Protein AF-A0A2G6R500-F1 (afdb_monomer)

Radius of gyration: 24.69 Å; Cα contacts (8 Å, |Δi|>4): 38; chains: 1; bounding box: 63×34×54 Å

pLDDT: mean 87.6, std 12.38, range [50.53, 97.88]

Secondary structure (DSSP, 8-state):
-HHHHHHHHHHHHHHHHHHHH--------HHHHHHHHHHHHHHHHHHHHHHTTT-HHHHHHHHHHHHHHHHHHHHT-TT--HHHHHHHHHHHHT-

Foldseek 3Di:
DVVVVVVVVVVVVVVVVVVVPPPPPPVPDLVVVVVVVLVVLLVVLVVLLVVCVVPPVVNVVVLVVSLVVQLVVQPPDPSDDNVRSVVSSVVSVVD

Mean predicted aligned error: 11.58 Å

Nearest PDB structures (foldseek):
  4xz8-assembly2_B  TM=6.826E-01  e=8.993E+00  Erve virus
  4v7o-assembly2_B5  TM=4.450E-01  e=3.447E+00  Saccharomyces cerevisiae

Structure (mmCIF, N/CA/C/O backbone):
data_AF-A0A2G6R500-F1
#
_entry.id   AF-A0A2G6R500-F1
#
loop_
_atom_site.group_PDB
_atom_site.id
_atom_site.type_symbol
_atom_site.label_atom_id
_atom_site.label_alt_id
_atom_site.label_comp_id
_atom_site.label_asym_id
_atom_site.label_entity_id
_atom_site.label_seq_id
_atom_site.pdbx_PDB_ins_code
_atom_site.Cartn_x
_atom_site.Cartn_y
_atom_site.Cartn_z
_atom_site.occupancy
_atom_site.B_iso_or_equiv
_atom_site.auth_seq_id
_atom_site.auth_comp_id
_atom_site.auth_asym_id
_atom_site.auth_atom_id
_atom_site.pdbx_PDB_model_num
ATOM 1 N N . MET A 1 1 ? 51.555 -18.864 -35.197 1.00 70.25 1 MET A N 1
ATOM 2 C CA . MET A 1 1 ? 50.187 -19.296 -35.566 1.00 70.25 1 MET A CA 1
ATOM 3 C C . MET A 1 1 ? 49.405 -19.786 -34.353 1.00 70.25 1 MET A C 1
ATOM 5 O O . MET A 1 1 ? 48.311 -19.293 -34.133 1.00 70.25 1 MET A O 1
ATOM 9 N N . GLU A 1 2 ? 49.967 -20.667 -33.525 1.00 79.44 2 GLU A N 1
ATOM 10 C CA . GLU A 1 2 ? 49.273 -21.262 -32.366 1.00 79.44 2 GLU A CA 1
ATOM 11 C C . GLU A 1 2 ? 48.836 -20.238 -31.302 1.00 79.44 2 GLU A C 1
ATOM 13 O O . GLU A 1 2 ? 47.680 -20.235 -30.888 1.00 79.44 2 GLU A O 1
ATOM 18 N N . ILE A 1 3 ? 49.708 -19.290 -30.934 1.00 86.69 3 ILE A N 1
ATOM 19 C CA . ILE A 1 3 ? 49.383 -18.231 -29.956 1.00 86.69 3 ILE A CA 1
ATOM 20 C C . ILE A 1 3 ? 48.230 -17.343 -30.451 1.00 86.69 3 ILE A C 1
ATOM 22 O O . ILE A 1 3 ? 47.324 -17.006 -29.693 1.00 86.69 3 ILE A O 1
ATOM 26 N N . SER A 1 4 ? 48.223 -17.001 -31.742 1.00 85.88 4 SER A N 1
ATOM 27 C CA . SER A 1 4 ? 47.166 -16.189 -32.353 1.00 85.88 4 SER A CA 1
ATOM 28 C C . SER A 1 4 ? 45.808 -16.897 -32.314 1.00 85.88 4 SER A C 1
ATOM 30 O O . SER A 1 4 ? 44.795 -16.254 -32.058 1.00 85.88 4 SER A O 1
ATOM 32 N N . ILE A 1 5 ? 45.787 -18.221 -32.504 1.00 89.12 5 ILE A N 1
ATOM 33 C CA . ILE A 1 5 ? 44.566 -19.036 -32.426 1.00 89.12 5 ILE A CA 1
ATOM 34 C C . ILE A 1 5 ? 44.020 -19.056 -30.993 1.00 89.12 5 ILE A C 1
ATOM 36 O O . ILE A 1 5 ? 42.821 -18.874 -30.794 1.00 89.12 5 ILE A O 1
ATOM 40 N N . ILE A 1 6 ? 44.893 -19.200 -29.990 1.00 89.88 6 ILE A N 1
ATOM 41 C CA . ILE A 1 6 ? 44.502 -19.196 -28.571 1.00 89.88 6 ILE A CA 1
ATOM 42 C C . ILE A 1 6 ? 43.875 -17.850 -28.174 1.00 89.88 6 ILE A C 1
ATOM 44 O O . ILE A 1 6 ? 42.850 -17.824 -27.491 1.00 89.88 6 ILE A O 1
A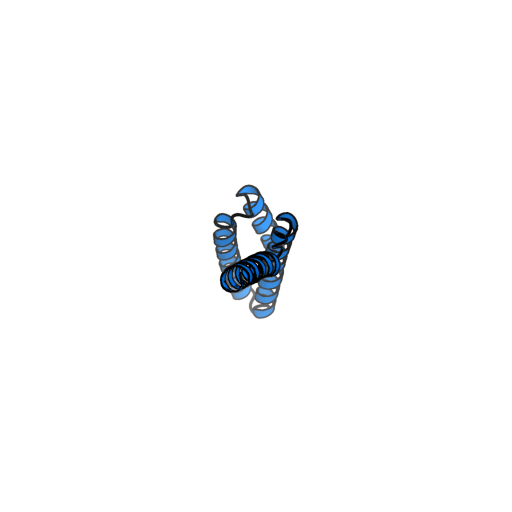TOM 48 N N . ILE A 1 7 ? 44.441 -16.733 -28.643 1.00 89.62 7 ILE A N 1
ATOM 49 C CA . ILE A 1 7 ? 43.914 -15.386 -28.371 1.00 89.62 7 ILE A CA 1
ATOM 50 C C . ILE A 1 7 ? 42.521 -15.200 -28.987 1.00 89.62 7 ILE A C 1
ATOM 52 O O . ILE A 1 7 ? 41.618 -14.679 -28.331 1.00 89.62 7 ILE A O 1
ATOM 56 N N . VAL A 1 8 ? 42.321 -15.658 -30.226 1.00 91.44 8 VAL A N 1
ATOM 57 C CA . VAL A 1 8 ? 41.011 -15.596 -30.894 1.00 91.44 8 VAL A CA 1
ATOM 58 C C . VAL A 1 8 ? 39.980 -16.448 -30.153 1.00 91.44 8 VAL A C 1
ATOM 60 O O . VAL A 1 8 ? 38.850 -16.003 -29.953 1.00 91.44 8 VAL A O 1
ATOM 63 N N . LEU A 1 9 ? 40.367 -17.634 -29.676 1.00 89.56 9 LEU A N 1
ATOM 64 C CA . LEU A 1 9 ? 39.478 -18.512 -28.914 1.00 89.56 9 LEU A CA 1
ATOM 65 C C . LEU A 1 9 ? 39.041 -17.868 -27.588 1.00 89.56 9 LEU A C 1
ATOM 67 O O . LEU A 1 9 ? 37.862 -17.896 -27.242 1.00 89.56 9 LEU A O 1
ATOM 71 N N . LEU A 1 10 ? 39.975 -17.228 -26.878 1.00 89.06 10 LEU A N 1
ATOM 72 C CA . LEU A 1 10 ? 39.694 -16.485 -25.646 1.00 89.06 10 LEU A CA 1
ATOM 73 C C . LEU A 1 10 ? 38.728 -15.319 -25.882 1.00 89.06 10 LEU A C 1
ATOM 75 O O . LEU A 1 10 ? 37.785 -15.140 -25.112 1.00 89.06 10 LEU A O 1
ATOM 79 N N . LEU A 1 11 ? 38.915 -14.560 -26.964 1.00 88.25 11 LEU A N 1
ATOM 80 C CA . LEU A 1 11 ? 38.006 -13.472 -27.332 1.00 88.25 11 LEU A CA 1
ATOM 81 C C . LEU A 1 11 ? 36.594 -13.982 -27.632 1.00 88.25 11 LEU A C 1
ATOM 83 O O . LEU A 1 11 ? 35.622 -13.391 -27.163 1.00 88.25 11 LEU A O 1
ATOM 87 N N . LEU A 1 12 ? 36.465 -15.100 -28.350 1.00 89.50 12 LEU A N 1
ATOM 88 C CA . LEU A 1 12 ? 35.163 -15.711 -28.631 1.00 89.50 12 LEU A CA 1
ATOM 89 C C . LEU A 1 12 ? 34.463 -16.193 -27.357 1.00 89.50 12 LEU A C 1
ATOM 91 O O . LEU A 1 12 ? 33.254 -16.013 -27.226 1.00 89.50 12 LEU A O 1
ATOM 95 N N . ILE A 1 13 ? 35.213 -16.738 -26.397 1.00 88.50 13 ILE A N 1
ATOM 96 C CA . ILE A 1 13 ? 34.681 -17.143 -25.090 1.00 88.50 13 ILE A CA 1
ATOM 97 C C . ILE A 1 13 ? 34.177 -15.919 -24.315 1.00 88.50 13 ILE A C 1
ATOM 99 O O . ILE A 1 13 ? 33.058 -15.942 -23.807 1.00 88.50 13 ILE A O 1
ATOM 103 N N . ILE A 1 14 ? 34.947 -14.829 -24.267 1.00 85.00 14 ILE A N 1
ATOM 104 C CA . ILE A 1 14 ? 34.555 -13.590 -23.573 1.00 85.00 14 ILE A CA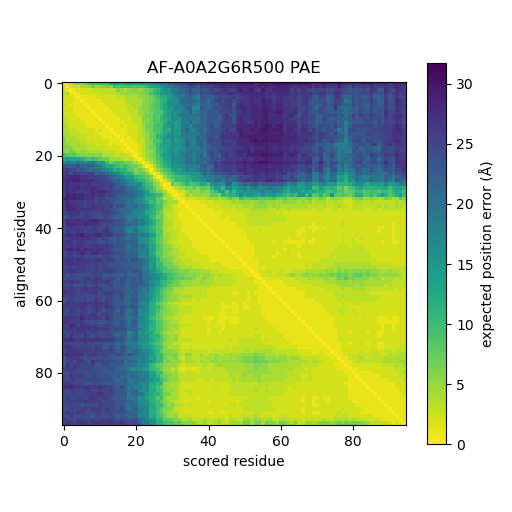 1
ATOM 105 C C . ILE A 1 14 ? 33.304 -12.973 -24.212 1.00 85.00 14 ILE A C 1
ATOM 107 O O . ILE A 1 14 ? 32.374 -12.593 -23.500 1.00 85.00 14 ILE A O 1
ATOM 111 N N . VAL A 1 15 ? 33.244 -12.908 -25.545 1.00 84.75 15 VAL A N 1
ATOM 112 C CA . VAL A 1 15 ? 32.074 -12.396 -26.274 1.00 84.75 15 VAL A CA 1
ATOM 113 C C . VAL A 1 15 ? 30.861 -13.303 -26.056 1.00 84.75 15 VAL A C 1
ATOM 115 O O . VAL A 1 15 ? 29.772 -12.809 -25.763 1.00 84.75 15 VAL A O 1
ATOM 118 N N . GLY A 1 16 ? 31.045 -14.623 -26.118 1.00 84.12 16 GLY A N 1
ATOM 119 C CA . GLY A 1 16 ? 29.997 -15.603 -25.834 1.00 84.12 16 GLY A CA 1
ATOM 120 C C . GLY A 1 16 ? 29.435 -15.453 -24.420 1.00 84.12 16 GLY A C 1
ATOM 121 O O . GLY A 1 16 ? 28.220 -15.367 -24.249 1.00 84.12 16 GLY A O 1
ATOM 122 N N . PHE A 1 17 ? 30.304 -15.318 -23.415 1.00 81.56 17 PHE A N 1
ATOM 123 C CA . PHE A 1 17 ? 29.892 -15.052 -22.038 1.00 81.56 17 PHE A CA 1
ATOM 124 C C . PHE A 1 17 ? 29.194 -13.701 -21.887 1.00 81.56 17 PHE A C 1
ATOM 126 O O . PHE A 1 17 ? 28.180 -13.628 -21.198 1.00 81.56 17 PHE A O 1
ATOM 133 N N . TYR A 1 18 ? 29.667 -12.645 -22.551 1.00 80.88 18 TYR A N 1
ATOM 134 C CA . TYR A 1 18 ? 29.024 -11.332 -22.515 1.00 80.88 18 TYR A CA 1
ATOM 135 C C . TYR A 1 18 ? 27.579 -11.388 -23.035 1.00 80.88 18 TYR A C 1
ATOM 137 O O . TYR A 1 18 ? 26.672 -10.859 -22.393 1.00 80.88 18 TYR A O 1
ATOM 145 N N . PHE A 1 19 ? 27.336 -12.078 -24.153 1.00 78.12 19 PHE A N 1
ATOM 146 C CA . PHE A 1 19 ? 25.982 -12.265 -24.684 1.00 78.12 19 PHE A CA 1
ATOM 147 C C . PHE A 1 19 ? 25.134 -13.221 -23.836 1.00 78.12 19 PHE A C 1
ATOM 149 O O . PHE A 1 19 ? 23.940 -12.979 -23.675 1.00 78.12 19 PHE A O 1
ATOM 156 N N . PHE A 1 20 ? 25.733 -14.259 -23.249 1.00 74.75 20 PHE A N 1
ATOM 157 C CA . PHE A 1 20 ? 25.036 -15.203 -22.371 1.00 74.75 20 PHE A CA 1
ATOM 158 C C . PHE A 1 20 ? 24.601 -14.560 -21.044 1.00 74.75 20 PHE A C 1
ATOM 160 O O . PHE A 1 20 ? 23.485 -14.778 -20.572 1.00 74.75 20 PHE A O 1
ATOM 167 N N . PHE A 1 21 ? 25.451 -13.711 -20.461 1.00 67.69 21 PHE A N 1
ATOM 168 C CA . PHE A 1 21 ? 25.152 -12.963 -19.238 1.00 67.69 21 PHE A CA 1
ATOM 169 C C . PHE A 1 21 ? 24.365 -11.677 -19.477 1.00 67.69 21 PHE A C 1
ATOM 171 O O . PHE A 1 21 ? 23.886 -11.077 -18.509 1.00 67.69 21 PHE A O 1
ATOM 178 N N . LYS A 1 22 ? 24.151 -11.273 -20.737 1.00 62.84 22 LYS A N 1
ATOM 179 C CA . LYS A 1 22 ? 23.184 -10.235 -21.103 1.00 62.84 22 LYS A CA 1
ATOM 180 C C . LYS A 1 22 ? 21.772 -10.779 -20.895 1.00 62.84 22 LYS A C 1
ATOM 182 O O . LYS A 1 22 ? 21.027 -11.084 -21.822 1.00 62.84 22 LYS A O 1
ATOM 187 N N . LYS A 1 23 ? 21.404 -10.912 -19.623 1.00 51.66 23 LYS A N 1
ATOM 188 C CA . LYS A 1 23 ? 20.060 -11.231 -19.175 1.00 51.66 23 LYS A CA 1
ATOM 189 C C . LYS A 1 23 ? 19.161 -10.160 -19.778 1.00 51.66 23 LYS A C 1
ATOM 191 O O . LYS A 1 23 ? 19.347 -8.976 -19.509 1.00 51.66 23 LYS A O 1
ATOM 196 N N . ASN A 1 24 ? 18.215 -10.574 -20.616 1.00 53.78 24 ASN A N 1
ATOM 197 C CA . ASN A 1 24 ? 17.128 -9.716 -21.057 1.00 53.78 24 ASN A CA 1
ATOM 198 C C . ASN A 1 24 ? 16.329 -9.331 -19.811 1.00 53.78 24 ASN A C 1
ATOM 200 O O . ASN A 1 24 ? 15.356 -9.998 -19.452 1.00 53.78 24 ASN A O 1
ATOM 204 N N . SER A 1 25 ? 16.747 -8.275 -19.121 1.00 50.53 25 SER A N 1
ATOM 205 C CA . SER A 1 25 ? 15.919 -7.553 -18.174 1.00 50.53 25 SER A CA 1
ATOM 206 C C . SER A 1 25 ? 14.802 -6.946 -19.009 1.00 50.53 25 SER A C 1
ATOM 208 O O . SER A 1 25 ? 14.856 -5.792 -19.423 1.00 50.53 25 SER A O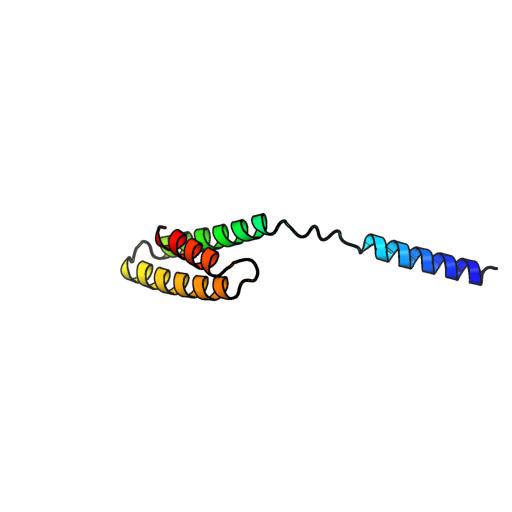 1
ATOM 210 N N . LYS A 1 26 ? 13.781 -7.759 -19.305 1.00 51.16 26 LYS A N 1
ATOM 211 C CA . LYS A 1 26 ? 12.464 -7.262 -19.671 1.00 51.16 26 LYS A CA 1
ATOM 212 C C . LYS A 1 26 ? 12.049 -6.414 -18.483 1.00 51.16 26 LYS A C 1
ATOM 214 O O . LYS A 1 26 ? 11.590 -6.934 -17.467 1.00 51.16 26 LYS A O 1
ATOM 219 N N . VAL A 1 27 ? 12.325 -5.118 -18.570 1.00 51.22 27 VAL A N 1
ATOM 220 C CA . VAL A 1 27 ? 11.804 -4.125 -17.647 1.00 51.22 27 VAL A CA 1
ATOM 221 C C . VAL A 1 27 ? 10.295 -4.322 -17.713 1.00 51.22 27 VAL A C 1
ATOM 223 O O . VAL A 1 27 ? 9.679 -4.006 -18.729 1.00 51.22 27 VAL A O 1
ATOM 226 N N . LYS A 1 28 ? 9.718 -4.985 -16.696 1.00 54.50 28 LYS A N 1
ATOM 227 C CA . LYS A 1 28 ? 8.266 -5.177 -16.599 1.00 54.50 28 LYS A CA 1
ATOM 228 C C . LYS A 1 28 ? 7.618 -3.816 -16.840 1.00 54.50 28 LYS A C 1
ATOM 230 O O . LYS A 1 28 ? 8.091 -2.823 -16.280 1.00 54.50 28 LYS A O 1
ATOM 235 N N . ASN A 1 29 ? 6.571 -3.793 -17.665 1.00 61.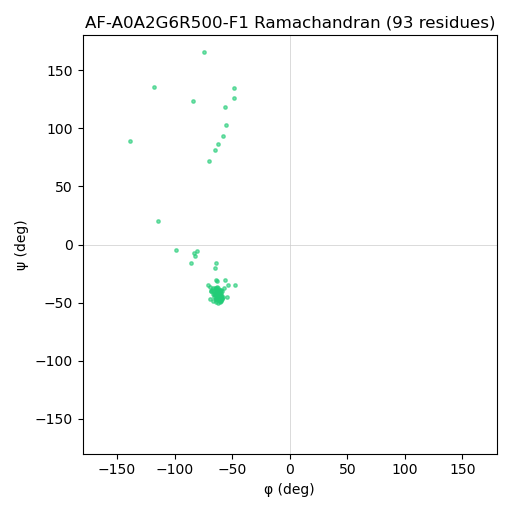31 29 ASN A N 1
ATOM 236 C CA . ASN A 1 29 ? 5.833 -2.576 -17.982 1.00 61.31 29 ASN A CA 1
ATOM 237 C C . ASN A 1 29 ? 5.502 -1.838 -16.665 1.00 61.31 29 ASN A C 1
ATOM 239 O O . ASN A 1 29 ? 4.950 -2.474 -15.761 1.00 61.31 29 ASN A O 1
ATOM 243 N N . PRO A 1 30 ? 5.854 -0.547 -16.521 1.00 62.19 30 PRO A N 1
ATOM 244 C CA . PRO A 1 30 ? 5.589 0.233 -15.315 1.00 62.19 30 PRO A CA 1
ATOM 245 C C . PRO A 1 30 ? 4.152 0.104 -14.798 1.00 62.19 30 PRO A C 1
ATOM 247 O O . PRO A 1 30 ? 3.958 0.039 -13.589 1.00 62.19 30 PRO A O 1
ATOM 250 N N . ALA A 1 31 ? 3.160 -0.028 -15.687 1.00 69.69 31 ALA A N 1
ATOM 251 C CA . ALA A 1 31 ? 1.760 -0.229 -15.309 1.00 69.69 31 ALA A CA 1
ATOM 252 C C . ALA A 1 31 ? 1.526 -1.516 -14.494 1.00 69.69 31 ALA A C 1
ATOM 254 O O . ALA A 1 31 ? 0.787 -1.500 -13.515 1.00 69.69 31 ALA A O 1
ATOM 255 N N . VAL A 1 32 ? 2.208 -2.612 -14.847 1.00 70.94 32 VAL A N 1
ATOM 256 C CA . VAL A 1 32 ? 2.107 -3.894 -14.127 1.00 70.94 32 VAL A CA 1
ATOM 257 C C . VAL A 1 32 ? 2.708 -3.769 -12.728 1.00 70.94 32 VAL A C 1
ATOM 259 O O . VAL A 1 32 ? 2.136 -4.264 -11.767 1.00 70.94 32 VAL A O 1
ATOM 262 N N . LYS A 1 33 ? 3.824 -3.040 -12.591 1.00 78.75 33 LYS A N 1
ATOM 263 C CA . LYS A 1 33 ? 4.440 -2.792 -11.280 1.00 78.75 33 LYS A CA 1
ATOM 264 C C . LYS A 1 33 ? 3.571 -1.917 -10.379 1.00 78.75 33 LYS A C 1
ATOM 266 O O . LYS A 1 33 ? 3.539 -2.151 -9.178 1.00 78.75 33 LYS A O 1
ATOM 271 N N . LYS A 1 34 ? 2.880 -0.917 -10.939 1.00 86.44 34 LYS A N 1
ATOM 272 C CA . LYS A 1 34 ? 1.974 -0.062 -10.159 1.00 86.44 34 LYS A CA 1
ATOM 273 C C . LYS A 1 34 ? 0.837 -0.875 -9.545 1.00 86.44 34 LYS A C 1
ATOM 275 O O . LYS A 1 34 ? 0.585 -0.738 -8.354 1.00 86.44 34 LYS A O 1
ATOM 280 N N . GLU A 1 35 ? 0.191 -1.732 -10.333 1.00 88.94 35 GLU A N 1
ATOM 281 C CA . GLU A 1 35 ? -0.922 -2.543 -9.832 1.00 88.94 35 GLU A CA 1
ATOM 282 C C . GLU A 1 35 ? -0.454 -3.596 -8.817 1.00 88.94 35 GLU A C 1
ATOM 284 O O . GLU A 1 35 ? -1.101 -3.757 -7.788 1.00 88.94 35 GLU A O 1
ATOM 289 N N . GLU A 1 36 ? 0.702 -4.240 -9.043 1.00 87.81 36 GLU A N 1
ATOM 290 C CA . GLU A 1 36 ? 1.318 -5.160 -8.067 1.00 87.81 36 GLU A CA 1
ATOM 291 C C . GLU A 1 36 ? 1.514 -4.470 -6.698 1.00 87.81 36 GLU A C 1
ATOM 293 O O . GLU A 1 36 ? 1.137 -5.023 -5.666 1.00 87.81 36 GLU A O 1
ATOM 298 N N . ILE A 1 37 ? 2.024 -3.230 -6.685 1.00 90.62 37 ILE A N 1
ATOM 299 C CA . ILE A 1 37 ? 2.221 -2.449 -5.451 1.00 90.62 37 ILE A CA 1
ATOM 300 C C . ILE A 1 37 ? 0.881 -2.109 -4.778 1.00 90.62 37 ILE A C 1
ATOM 302 O O . ILE A 1 37 ? 0.756 -2.196 -3.557 1.00 90.62 37 ILE A O 1
ATOM 306 N N . ILE A 1 38 ? -0.136 -1.719 -5.554 1.00 92.88 38 ILE A N 1
ATOM 307 C CA . ILE A 1 38 ? -1.460 -1.390 -5.006 1.00 92.88 38 ILE A CA 1
ATOM 308 C C . ILE A 1 38 ? -2.089 -2.628 -4.360 1.00 92.88 38 ILE A C 1
ATOM 310 O O . ILE A 1 38 ? -2.556 -2.546 -3.224 1.00 92.88 38 ILE A O 1
ATOM 314 N N . GLN A 1 39 ? -2.056 -3.773 -5.043 1.00 94.06 39 GLN A N 1
ATOM 315 C CA . GLN A 1 39 ? -2.600 -5.035 -4.537 1.00 94.06 39 GLN A CA 1
ATOM 316 C C . GLN A 1 39 ? -1.922 -5.476 -3.237 1.00 94.06 39 GLN A C 1
ATOM 318 O O . GLN A 1 39 ? -2.596 -5.932 -2.314 1.00 94.06 39 GLN A O 1
ATOM 323 N N . GLU A 1 40 ? -0.604 -5.295 -3.128 1.00 94.75 40 GLU A N 1
ATOM 324 C CA . GLU A 1 40 ? 0.130 -5.585 -1.897 1.00 94.75 40 GLU A CA 1
ATOM 325 C C . GLU A 1 40 ? -0.361 -4.717 -0.726 1.00 94.75 40 GLU A C 1
ATOM 327 O O . GLU A 1 40 ? -0.612 -5.228 0.369 1.00 94.75 40 GLU A O 1
ATOM 332 N N . TYR A 1 41 ? -0.564 -3.413 -0.943 1.00 96.06 41 TYR A N 1
ATOM 333 C CA . TYR A 1 41 ? -1.106 -2.533 0.094 1.00 96.06 41 TYR A CA 1
ATOM 334 C C . TYR A 1 41 ? -2.532 -2.908 0.509 1.00 96.06 41 TYR A C 1
ATOM 336 O O . TYR A 1 41 ? -2.843 -2.861 1.701 1.00 96.06 41 TYR A O 1
ATOM 344 N N . GLU A 1 42 ? -3.384 -3.307 -0.436 1.00 96.25 42 GLU A N 1
ATOM 345 C CA . GLU A 1 42 ? -4.746 -3.766 -0.144 1.00 96.25 42 GLU A CA 1
ATOM 346 C C . GLU A 1 42 ? -4.746 -5.049 0.692 1.00 96.25 42 GLU A C 1
ATOM 348 O O . GLU A 1 42 ? -5.415 -5.108 1.726 1.00 96.25 42 GLU A O 1
ATOM 353 N N . ALA A 1 43 ? -3.952 -6.045 0.295 1.00 96.25 43 ALA A N 1
ATOM 354 C CA . ALA A 1 43 ? -3.829 -7.307 1.018 1.00 96.25 43 ALA A CA 1
ATOM 355 C C . ALA A 1 43 ? -3.298 -7.095 2.446 1.00 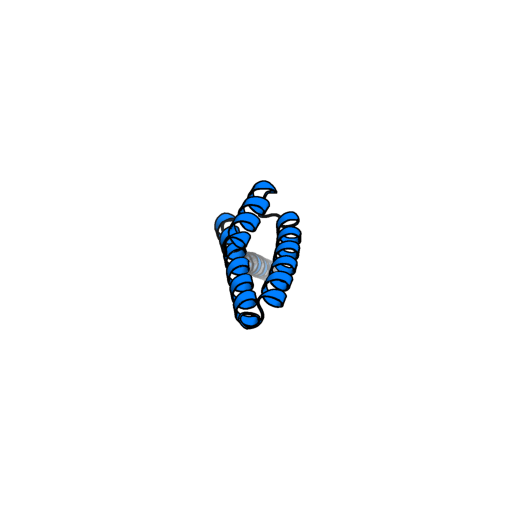96.25 43 ALA A C 1
ATOM 357 O O . ALA A 1 43 ? -3.834 -7.645 3.413 1.00 96.25 43 ALA A O 1
ATOM 358 N N . ASN A 1 44 ? -2.284 -6.239 2.598 1.00 96.06 44 ASN A N 1
ATOM 359 C CA . ASN A 1 44 ? -1.715 -5.901 3.899 1.00 96.06 44 ASN A CA 1
ATOM 360 C C . ASN A 1 44 ? -2.724 -5.179 4.801 1.00 96.06 44 ASN A C 1
ATOM 362 O O . ASN A 1 44 ? -2.809 -5.487 5.993 1.00 96.06 44 ASN A O 1
ATOM 366 N N . LEU A 1 45 ? -3.514 -4.251 4.248 1.00 96.81 45 LEU A N 1
ATOM 367 C CA . LEU A 1 45 ? -4.567 -3.577 5.002 1.00 96.81 45 LEU A CA 1
ATOM 368 C C . LEU A 1 45 ? -5.640 -4.571 5.454 1.00 96.81 45 LEU A C 1
ATOM 370 O O . LEU A 1 45 ? -5.995 -4.578 6.629 1.00 96.81 45 LEU A O 1
ATOM 374 N N . GLN A 1 46 ? -6.116 -5.445 4.566 1.00 96.50 46 GLN A N 1
ATOM 375 C CA . GLN A 1 46 ? -7.109 -6.465 4.917 1.00 96.50 46 GLN A CA 1
ATOM 376 C C . GLN A 1 46 ? -6.602 -7.404 6.018 1.00 96.50 46 GLN A C 1
ATOM 378 O O . GLN A 1 46 ? -7.304 -7.632 7.001 1.00 96.50 46 GLN A O 1
ATOM 383 N N . SER A 1 47 ? -5.361 -7.886 5.915 1.00 96.31 47 SER A N 1
ATOM 384 C CA . SER A 1 47 ? -4.746 -8.721 6.954 1.00 96.31 47 SER A CA 1
ATOM 385 C C . SER A 1 47 ? -4.639 -7.989 8.297 1.00 96.31 47 SER A C 1
ATOM 387 O O . SER A 1 47 ? -4.936 -8.564 9.346 1.00 96.31 47 SER A O 1
ATOM 389 N N . LEU A 1 48 ? -4.285 -6.699 8.282 1.00 96.44 48 LEU A N 1
ATOM 390 C CA . LEU A 1 48 ? -4.262 -5.864 9.482 1.00 96.44 48 LEU A CA 1
ATOM 391 C C . LEU A 1 48 ? -5.657 -5.709 10.096 1.00 96.44 48 LEU A C 1
ATOM 393 O O . LEU A 1 48 ? -5.791 -5.784 11.318 1.00 96.44 48 LEU A O 1
ATOM 397 N N . LEU A 1 49 ? -6.688 -5.502 9.274 1.00 95.88 49 LEU A N 1
ATOM 398 C CA . LEU A 1 49 ? -8.065 -5.382 9.749 1.00 95.88 49 LEU A CA 1
ATOM 399 C C . LEU A 1 49 ? -8.545 -6.688 10.387 1.00 95.88 49 LEU A C 1
ATOM 401 O O . LEU A 1 49 ? -9.058 -6.645 11.504 1.00 95.88 49 LEU A O 1
ATOM 405 N N . LEU A 1 50 ? -8.298 -7.830 9.741 1.00 95.88 50 LEU A N 1
ATOM 406 C CA . LEU A 1 50 ? -8.621 -9.155 10.279 1.00 95.88 50 LEU A CA 1
ATOM 407 C C . LEU A 1 50 ? -7.899 -9.419 11.605 1.00 95.88 50 LEU A C 1
ATOM 409 O O . LEU A 1 50 ? -8.514 -9.837 12.581 1.00 95.88 50 LEU A O 1
ATOM 413 N N . LYS A 1 51 ? -6.609 -9.075 11.699 1.00 96.00 51 LYS A N 1
ATOM 414 C CA . LYS A 1 51 ? -5.814 -9.247 12.926 1.00 96.00 51 LYS A CA 1
ATOM 415 C C . LYS A 1 51 ? -6.417 -8.540 14.148 1.00 96.00 51 LYS A C 1
ATOM 417 O O . LYS A 1 51 ? -6.213 -8.988 15.276 1.00 96.00 51 LYS A O 1
ATOM 422 N N . TYR A 1 52 ? -7.121 -7.430 13.941 1.00 95.44 52 TYR A N 1
ATOM 423 C CA . TYR A 1 52 ? -7.733 -6.636 15.008 1.00 95.44 52 TYR A CA 1
ATOM 424 C C . TYR A 1 52 ? -9.267 -6.633 14.956 1.00 95.44 52 TYR A C 1
ATOM 426 O O . TYR A 1 52 ? -9.880 -5.764 15.571 1.00 95.44 52 TYR A O 1
ATOM 434 N N . GLU A 1 53 ? -9.900 -7.599 14.282 1.00 93.69 53 GLU A N 1
ATOM 435 C CA . GLU A 1 53 ? -11.364 -7.667 14.120 1.00 93.69 53 GLU A CA 1
ATOM 436 C C . GLU A 1 53 ? -12.125 -7.607 15.455 1.00 93.69 53 GLU A C 1
ATOM 438 O O . GLU A 1 53 ? -13.154 -6.944 15.568 1.00 93.69 53 GLU A O 1
ATOM 443 N N . ASN A 1 54 ? -11.549 -8.204 16.501 1.00 95.31 54 ASN A N 1
ATOM 444 C CA . ASN A 1 54 ? -12.139 -8.278 17.837 1.00 95.31 54 ASN A CA 1
ATOM 445 C C . ASN A 1 54 ? -11.953 -6.994 18.667 1.00 95.31 54 ASN A C 1
ATOM 447 O O . ASN A 1 54 ? -12.476 -6.889 19.774 1.00 95.31 54 ASN A O 1
ATOM 451 N N . ASN A 1 55 ? -11.197 -6.007 18.173 1.00 95.81 55 ASN A N 1
ATOM 452 C CA . ASN A 1 55 ? -10.978 -4.733 18.855 1.00 95.81 55 ASN A CA 1
ATOM 453 C C . ASN A 1 55 ? -11.030 -3.575 17.855 1.00 95.81 55 ASN A C 1
ATOM 455 O O . ASN A 1 55 ? -10.009 -3.132 17.328 1.00 95.81 55 ASN A O 1
ATOM 459 N N . LYS A 1 56 ? -12.237 -3.042 17.651 1.00 93.75 56 LYS A N 1
ATOM 460 C CA . LYS A 1 56 ? -12.512 -1.967 16.688 1.00 93.75 56 LYS A CA 1
ATOM 461 C C . LYS A 1 56 ? -11.680 -0.702 16.925 1.00 93.75 56 LYS A C 1
ATOM 463 O O . LYS A 1 56 ? -11.237 -0.076 15.966 1.00 93.75 56 LYS A O 1
ATOM 468 N N . GLN A 1 57 ? -11.430 -0.334 18.182 1.00 95.81 57 GLN A N 1
ATOM 469 C CA . GLN A 1 57 ? -10.627 0.848 18.504 1.00 95.81 57 GLN A CA 1
ATOM 470 C C . GLN A 1 57 ? -9.171 0.654 18.066 1.00 95.81 57 GLN A C 1
ATOM 472 O O . GLN A 1 57 ? -8.622 1.490 17.346 1.00 95.81 57 GLN A O 1
ATOM 477 N N . LYS A 1 58 ? -8.577 -0.491 18.420 1.00 95.62 58 LYS A N 1
ATOM 478 C CA . LYS A 1 58 ? -7.216 -0.850 18.008 1.00 95.62 58 LYS A CA 1
ATOM 479 C C . LYS A 1 58 ? -7.119 -1.042 16.494 1.00 95.62 58 LYS A C 1
ATOM 481 O O . LYS A 1 58 ? -6.140 -0.621 15.889 1.00 95.62 58 LYS A O 1
ATOM 486 N N . GLN A 1 59 ? -8.143 -1.613 15.865 1.00 96.94 59 GLN A N 1
ATOM 487 C CA . GLN A 1 59 ? -8.223 -1.767 14.414 1.00 96.94 59 GLN A CA 1
ATOM 488 C C . GLN A 1 59 ? -8.167 -0.409 13.700 1.00 96.94 59 GLN A C 1
ATOM 490 O O . GLN A 1 59 ? -7.369 -0.233 12.781 1.00 96.94 59 GLN A O 1
ATOM 495 N N . MET A 1 60 ? -8.960 0.572 14.147 1.00 95.44 60 MET A N 1
ATOM 496 C CA . MET A 1 60 ? -8.960 1.922 13.573 1.00 95.44 60 MET A CA 1
ATOM 497 C C . MET A 1 60 ? -7.624 2.643 13.768 1.00 95.44 60 MET A C 1
ATOM 499 O O . MET A 1 60 ? -7.125 3.281 12.839 1.00 95.44 60 MET A O 1
ATOM 503 N N . GLU A 1 61 ? -7.028 2.531 14.956 1.00 97.06 61 GLU A N 1
ATOM 504 C CA . GLU A 1 61 ? -5.714 3.108 15.247 1.00 97.06 61 GLU A CA 1
ATOM 505 C C . GLU A 1 61 ? -4.636 2.532 14.320 1.00 97.06 61 GLU A C 1
ATOM 507 O O . GLU A 1 61 ? -3.891 3.271 13.675 1.00 97.06 61 GLU A O 1
ATOM 512 N N . GLN A 1 62 ? -4.599 1.207 14.185 1.00 97.12 62 GLN A N 1
ATOM 513 C CA . GLN A 1 62 ? -3.618 0.518 13.353 1.00 97.12 62 GLN A CA 1
ATOM 514 C C . GLN A 1 62 ? -3.854 0.784 11.860 1.00 97.12 62 GLN A C 1
ATOM 516 O O . GLN A 1 62 ? -2.885 0.998 11.131 1.00 97.12 62 GLN A O 1
ATOM 521 N N . LYS A 1 63 ? -5.115 0.886 11.407 1.00 96.62 63 LYS A N 1
ATOM 522 C CA . LYS A 1 63 ? -5.452 1.337 10.043 1.00 96.62 63 LYS A CA 1
ATOM 523 C C . LYS A 1 63 ? -4.897 2.737 9.781 1.00 96.62 63 LYS A C 1
ATOM 525 O O . LYS A 1 63 ? -4.271 2.959 8.749 1.00 96.62 63 LYS A O 1
ATOM 530 N N . LYS A 1 64 ? -5.069 3.680 10.714 1.00 96.94 64 LYS A N 1
ATOM 531 C CA . LYS A 1 64 ? -4.529 5.043 10.576 1.00 96.94 64 LYS A CA 1
ATOM 532 C C . LYS A 1 64 ? -3.003 5.036 10.448 1.00 96.94 64 LYS A C 1
ATOM 534 O O . LYS A 1 64 ? -2.477 5.665 9.531 1.00 96.94 64 LYS A O 1
ATOM 539 N N . ILE A 1 65 ? -2.308 4.314 11.330 1.00 97.50 65 ILE A N 1
ATOM 540 C CA . ILE A 1 65 ? -0.839 4.193 11.307 1.00 97.50 65 ILE A CA 1
ATOM 541 C C . ILE A 1 65 ? -0.371 3.591 9.976 1.00 97.50 65 ILE A C 1
ATOM 543 O O . ILE A 1 65 ? 0.558 4.102 9.348 1.00 97.50 65 ILE A O 1
ATOM 547 N N . PHE A 1 66 ? -1.045 2.540 9.510 1.00 97.88 66 PHE A N 1
ATOM 548 C CA . PHE A 1 66 ? -0.745 1.902 8.234 1.00 97.88 66 PHE A CA 1
ATOM 549 C C . PHE A 1 66 ? -0.896 2.871 7.057 1.00 97.88 66 PHE A C 1
ATOM 551 O O . PHE A 1 66 ? 0.027 3.015 6.261 1.00 97.88 66 PHE A O 1
ATOM 558 N N . LEU A 1 67 ? -2.012 3.597 6.970 1.00 97.19 67 LEU A N 1
ATOM 559 C CA . LEU A 1 67 ? -2.250 4.546 5.878 1.00 97.19 67 LEU A CA 1
ATOM 560 C C . LEU A 1 67 ? -1.231 5.694 5.867 1.00 97.19 67 LEU A C 1
ATOM 562 O O . LEU A 1 67 ? -0.793 6.112 4.797 1.00 97.19 67 LEU A O 1
ATOM 566 N N . GLN A 1 68 ? -0.804 6.178 7.038 1.00 96.62 68 GLN A N 1
ATOM 567 C CA . GLN A 1 68 ? 0.269 7.174 7.138 1.00 96.62 68 GLN A CA 1
ATOM 568 C C . GLN A 1 68 ? 1.597 6.633 6.596 1.00 96.62 68 GLN A C 1
ATOM 570 O O . GLN A 1 68 ? 2.296 7.336 5.860 1.00 96.62 68 GLN A O 1
ATOM 575 N N . LYS A 1 69 ? 1.924 5.375 6.914 1.00 96.56 69 LYS A N 1
ATOM 576 C CA . LYS A 1 69 ? 3.105 4.690 6.383 1.00 96.56 69 LYS A CA 1
ATOM 577 C C . LYS A 1 69 ? 3.028 4.548 4.860 1.00 96.56 69 LYS A C 1
ATOM 579 O O . LYS A 1 69 ? 3.957 4.973 4.179 1.00 96.56 69 LYS A O 1
ATOM 584 N N . VAL A 1 70 ? 1.916 4.042 4.326 1.00 96.31 70 VAL A N 1
ATOM 585 C CA . VAL A 1 70 ? 1.726 3.871 2.874 1.00 96.31 70 VAL A CA 1
ATOM 586 C C . VAL A 1 70 ? 1.809 5.208 2.139 1.00 96.31 70 VAL A C 1
ATOM 588 O O . VAL A 1 70 ? 2.486 5.302 1.123 1.00 96.31 70 VAL A O 1
ATOM 591 N N . ASN A 1 71 ? 1.209 6.276 2.669 1.00 94.69 71 ASN A N 1
ATOM 592 C CA . ASN A 1 71 ? 1.295 7.606 2.059 1.00 94.69 71 ASN A CA 1
ATOM 593 C C . ASN A 1 71 ? 2.748 8.114 1.986 1.00 94.69 71 ASN A C 1
ATOM 595 O O . ASN A 1 71 ? 3.189 8.684 0.986 1.00 94.69 71 ASN A O 1
ATOM 599 N N . SER A 1 72 ? 3.519 7.863 3.045 1.00 95.00 72 SER A N 1
ATOM 600 C CA . SER A 1 72 ? 4.943 8.189 3.106 1.00 95.00 72 SER A CA 1
ATOM 601 C C . SER A 1 72 ? 5.752 7.380 2.082 1.00 95.00 72 SER A C 1
ATOM 603 O O . SER A 1 72 ? 6.633 7.924 1.424 1.00 95.00 72 SER A O 1
ATOM 605 N N . GLU A 1 73 ? 5.448 6.096 1.901 1.00 94.88 73 GLU A N 1
ATOM 606 C CA . GLU A 1 73 ? 6.113 5.241 0.910 1.00 94.88 73 GLU A CA 1
ATOM 607 C C 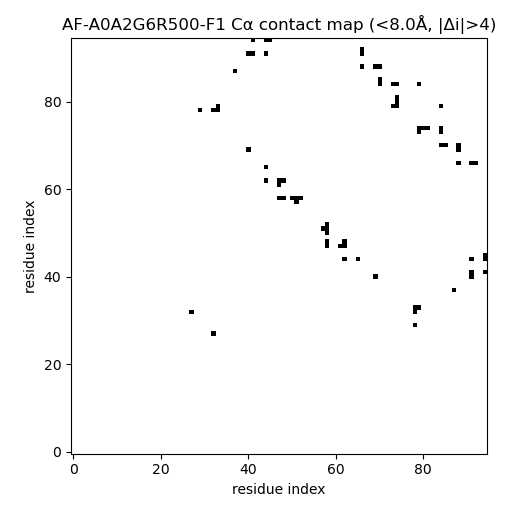. GLU A 1 73 ? 5.761 5.623 -0.530 1.00 94.88 73 GLU A C 1
ATOM 609 O O . GLU A 1 73 ? 6.668 5.796 -1.344 1.00 94.88 73 GLU A O 1
ATOM 614 N N . LEU A 1 74 ? 4.474 5.823 -0.831 1.00 93.88 74 LEU A N 1
ATOM 615 C CA . LEU A 1 74 ? 3.992 6.222 -2.154 1.00 93.88 74 LEU A CA 1
ATOM 616 C C . LEU A 1 74 ? 4.585 7.562 -2.596 1.00 93.88 74 LEU A C 1
ATOM 618 O O . LEU A 1 74 ? 5.039 7.676 -3.729 1.00 93.88 74 LEU A O 1
ATOM 622 N N . SER A 1 75 ? 4.676 8.544 -1.692 1.00 89.56 75 SER A N 1
ATOM 623 C CA . SER A 1 75 ? 5.246 9.862 -2.019 1.00 89.56 75 SER A CA 1
ATOM 624 C C . SER A 1 75 ? 6.740 9.834 -2.371 1.00 89.56 75 SER A C 1
ATOM 626 O O . SER A 1 75 ? 7.224 10.752 -3.028 1.00 89.56 75 SER A O 1
ATOM 628 N N . ARG A 1 76 ? 7.475 8.789 -1.966 1.00 90.00 76 ARG A N 1
ATOM 629 C CA . ARG A 1 76 ? 8.882 8.566 -2.351 1.00 90.00 76 ARG A CA 1
ATOM 630 C C . ARG A 1 76 ? 9.044 7.579 -3.506 1.00 90.00 76 ARG A C 1
ATOM 632 O O . ARG A 1 76 ? 10.167 7.333 -3.946 1.00 90.00 76 ARG A O 1
ATOM 639 N N . ASN A 1 77 ? 7.961 6.962 -3.962 1.00 90.31 77 ASN A N 1
ATOM 640 C CA . ASN A 1 77 ? 8.018 5.900 -4.946 1.00 90.31 77 ASN A CA 1
ATOM 641 C C . ASN A 1 77 ? 8.078 6.482 -6.367 1.00 90.31 77 ASN A C 1
ATOM 643 O O . ASN A 1 77 ? 7.184 7.202 -6.795 1.00 90.31 77 ASN A O 1
ATOM 647 N N . ILE A 1 78 ? 9.111 6.110 -7.127 1.00 86.75 78 ILE A N 1
ATOM 648 C CA . ILE A 1 78 ? 9.349 6.610 -8.493 1.00 86.75 78 ILE A CA 1
ATOM 649 C C . ILE A 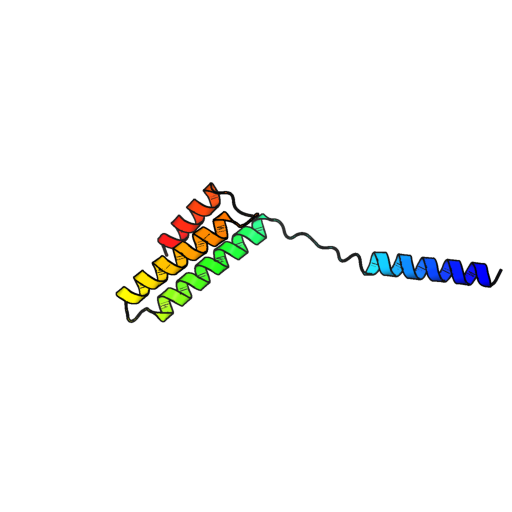1 78 ? 8.259 6.227 -9.506 1.00 86.75 78 ILE A C 1
ATOM 651 O O . ILE A 1 78 ? 8.222 6.778 -10.604 1.00 86.75 78 ILE A O 1
ATOM 655 N N . PHE A 1 79 ? 7.408 5.251 -9.181 1.00 88.44 79 PHE A N 1
ATOM 656 C CA . PHE A 1 79 ? 6.345 4.788 -10.066 1.00 88.44 79 PHE A CA 1
ATOM 657 C C . PHE A 1 79 ? 5.066 5.611 -9.937 1.00 88.44 79 PHE A C 1
ATOM 659 O O . PHE A 1 79 ? 4.228 5.516 -10.829 1.00 88.44 79 PHE A O 1
ATOM 666 N N . PHE A 1 80 ? 4.893 6.409 -8.883 1.00 90.81 80 PHE A N 1
ATOM 667 C CA . PHE A 1 80 ? 3.638 7.113 -8.636 1.00 90.81 80 PHE A CA 1
ATOM 668 C C . PHE A 1 80 ? 3.829 8.622 -8.652 1.00 90.81 80 PHE A C 1
ATOM 670 O O . PHE A 1 80 ? 4.753 9.163 -8.050 1.00 90.81 80 PHE A O 1
ATOM 677 N N . THR A 1 81 ? 2.915 9.319 -9.319 1.00 91.38 81 THR A N 1
ATOM 678 C CA . THR A 1 81 ? 2.789 10.764 -9.146 1.00 91.38 81 THR A CA 1
ATOM 679 C C . THR A 1 81 ? 2.127 11.077 -7.805 1.00 91.38 81 THR A C 1
ATOM 681 O O . THR A 1 81 ? 1.510 10.221 -7.158 1.00 91.38 81 THR A O 1
ATOM 684 N N . GLN A 1 82 ? 2.213 12.337 -7.384 1.00 90.06 82 GLN A N 1
ATOM 685 C CA . GLN A 1 82 ? 1.519 12.800 -6.186 1.00 90.06 82 GLN A CA 1
ATOM 686 C C . GLN A 1 82 ? -0.004 12.603 -6.300 1.00 90.06 82 GLN A C 1
ATOM 688 O O . GLN A 1 82 ? -0.642 12.160 -5.346 1.00 90.06 82 GLN A O 1
ATOM 693 N N . GLU A 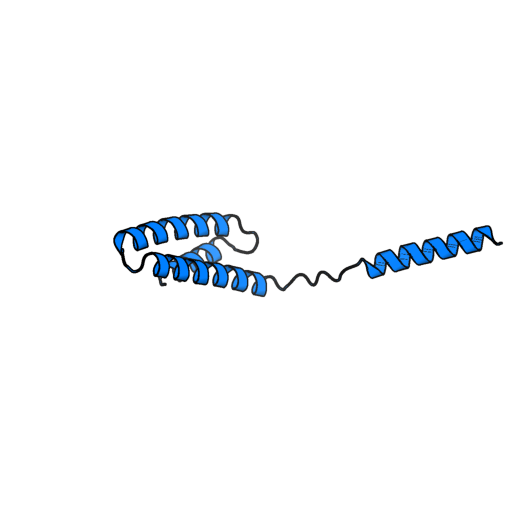1 83 ? -0.582 12.854 -7.478 1.00 93.19 83 GLU A N 1
ATOM 694 C CA . GLU A 1 83 ? -2.012 12.642 -7.733 1.00 93.19 83 GLU A CA 1
ATOM 695 C C . GLU A 1 83 ? -2.408 11.162 -7.666 1.00 93.19 83 GLU A C 1
ATOM 697 O O . GLU A 1 83 ? -3.435 10.818 -7.077 1.00 93.19 83 GLU A O 1
ATOM 702 N N . GLU A 1 84 ? -1.595 10.273 -8.246 1.00 92.38 84 GLU A N 1
ATOM 703 C CA . GLU A 1 84 ? -1.815 8.825 -8.169 1.00 92.38 84 GLU A CA 1
ATOM 704 C C . GLU A 1 84 ? -1.743 8.340 -6.720 1.00 92.38 84 GLU A C 1
ATOM 706 O O . GLU A 1 84 ? -2.615 7.596 -6.274 1.00 92.38 84 GLU A O 1
ATOM 711 N N . SER A 1 85 ? -0.762 8.828 -5.960 1.00 93.69 85 SER A N 1
ATOM 712 C CA . SER A 1 85 ? -0.594 8.497 -4.543 1.00 93.69 85 SER A CA 1
ATOM 713 C C . SER A 1 85 ? -1.838 8.862 -3.727 1.00 93.69 85 SER A C 1
ATOM 715 O O . SER A 1 85 ? -2.341 8.041 -2.960 1.00 93.69 85 SER A O 1
ATOM 717 N N . VAL A 1 86 ? -2.404 10.055 -3.947 1.00 94.25 86 VAL A N 1
ATOM 718 C CA . VAL A 1 86 ? -3.645 10.498 -3.286 1.00 94.25 86 VAL A CA 1
ATOM 719 C C . VAL A 1 86 ? -4.821 9.585 -3.641 1.00 94.25 86 VAL A C 1
ATOM 721 O O . VAL A 1 86 ? -5.565 9.175 -2.748 1.00 94.25 86 VAL A O 1
ATOM 724 N N . LYS A 1 87 ? -4.979 9.218 -4.919 1.00 95.00 87 LYS A N 1
ATOM 725 C CA . LYS A 1 87 ? -6.047 8.304 -5.365 1.00 95.00 87 LYS A CA 1
ATOM 726 C C . LYS A 1 87 ? -5.924 6.922 -4.720 1.00 95.00 87 LYS A C 1
ATOM 728 O O . LYS A 1 87 ? -6.936 6.349 -4.320 1.00 95.00 87 LYS A O 1
ATOM 733 N N . ILE A 1 88 ? -4.705 6.403 -4.568 1.00 95.12 88 ILE A N 1
ATOM 734 C CA . ILE A 1 88 ? -4.455 5.112 -3.910 1.00 95.12 88 ILE A CA 1
ATOM 735 C C . ILE A 1 88 ? -4.827 5.184 -2.426 1.00 95.12 88 ILE A C 1
ATOM 737 O O . ILE A 1 88 ? -5.546 4.317 -1.936 1.00 95.12 88 ILE A O 1
ATOM 741 N N . ILE A 1 89 ? -4.433 6.243 -1.714 1.00 96.50 89 ILE A N 1
ATOM 742 C CA . ILE A 1 89 ? -4.826 6.427 -0.308 1.00 96.50 89 ILE A CA 1
ATOM 743 C C . ILE A 1 89 ? -6.349 6.535 -0.160 1.00 96.50 89 ILE A C 1
ATOM 745 O O . ILE A 1 89 ? -6.925 5.922 0.738 1.00 96.50 89 ILE A O 1
ATOM 749 N N . GLN A 1 90 ? -7.026 7.250 -1.062 1.00 95.50 90 GLN A N 1
ATOM 750 C CA . GLN A 1 90 ? -8.491 7.316 -1.084 1.00 95.50 90 GLN A CA 1
ATOM 751 C C . GLN A 1 90 ? -9.140 5.951 -1.342 1.00 95.50 90 GLN A C 1
ATOM 753 O O . GLN A 1 90 ? -10.182 5.659 -0.755 1.00 95.50 90 GLN A O 1
ATOM 758 N N . ARG A 1 91 ? -8.541 5.114 -2.197 1.00 94.88 91 ARG A N 1
ATOM 759 C CA . ARG A 1 91 ? -8.983 3.733 -2.434 1.00 94.88 91 ARG A CA 1
ATOM 760 C C . ARG A 1 91 ? -8.840 2.894 -1.161 1.00 94.88 91 ARG A C 1
ATOM 762 O O . ARG A 1 91 ? -9.824 2.312 -0.721 1.00 94.88 91 ARG A O 1
ATOM 769 N N . LEU A 1 92 ? -7.676 2.928 -0.509 1.00 95.00 92 LEU A N 1
ATOM 770 C CA . LEU A 1 92 ? -7.413 2.191 0.735 1.00 95.00 92 LEU A CA 1
ATOM 771 C C . LEU A 1 92 ? -8.289 2.647 1.913 1.00 95.00 92 LEU A C 1
ATOM 773 O O . LEU A 1 92 ? -8.634 1.848 2.777 1.00 95.00 92 LEU A O 1
ATOM 777 N N . LEU A 1 93 ? -8.685 3.922 1.966 1.00 93.88 93 LEU A N 1
ATOM 778 C CA . LEU A 1 93 ? -9.596 4.423 3.001 1.00 93.88 93 LEU A CA 1
ATOM 779 C C . LEU A 1 93 ? -10.981 3.763 2.950 1.00 93.88 93 LEU A C 1
ATOM 781 O O . LEU A 1 93 ? -11.602 3.613 4.005 1.00 93.88 93 LEU A O 1
ATOM 785 N N . LYS A 1 94 ? -11.436 3.378 1.750 1.00 93.75 94 LYS A N 1
ATOM 786 C CA . LYS A 1 94 ? -12.755 2.779 1.492 1.00 93.75 94 LYS A CA 1
ATOM 787 C C . LYS A 1 94 ? -12.822 1.271 1.768 1.00 93.75 94 LYS A C 1
ATOM 789 O O . LYS A 1 94 ? -13.925 0.737 1.747 1.00 93.75 94 LYS A O 1
ATOM 794 N N . ILE A 1 95 ? -11.680 0.620 2.001 1.00 89.19 95 ILE A N 1
ATOM 795 C CA . ILE A 1 95 ? -11.579 -0.779 2.459 1.00 89.19 95 ILE A CA 1
ATOM 796 C C . ILE A 1 95 ? -11.848 -0.829 3.958 1.00 89.19 95 ILE A C 1
ATOM 798 O O . ILE A 1 95 ? -12.685 -1.640 4.392 1.00 89.19 95 ILE A O 1
#

Sequence (95 aa):
MEISIIIVLLLLIIVGFYFFFKKNSKVKNPAVKKEEIIQEYEANLQSLLLKYENNKQKQMEQKKIFLQKVNSELSRNIFFTQEESVKIIQRLLKI

Solvent-accessible surface area (backbone atoms only — not comparable to full-atom values): 5494 Å² total; per-res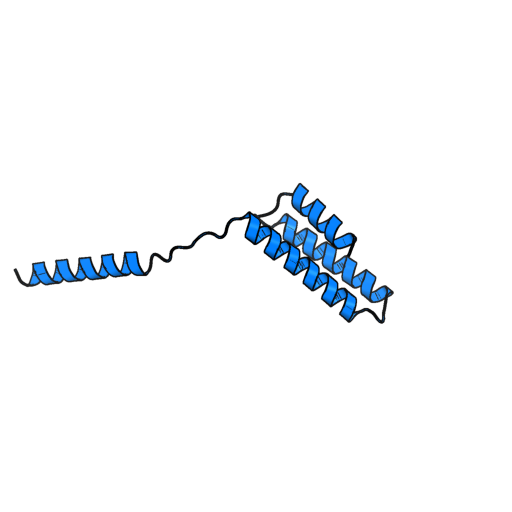idue (Å²): 111,69,68,61,51,52,54,51,52,52,50,52,50,53,52,50,50,52,60,68,68,55,65,81,74,71,73,70,57,68,69,60,55,51,52,54,54,51,51,50,53,51,53,52,50,51,53,52,43,62,77,25,62,92,36,62,69,61,27,53,53,51,50,51,54,48,52,54,50,49,53,58,49,38,72,72,34,92,89,44,53,72,69,54,36,52,52,50,52,58,53,61,71,74,108